Protein AF-A0A7J4RCF7-F1 (afdb_monomer_lite)

pLDDT: mean 88.3, std 6.0, range [66.06, 94.81]

Sequence (48 aa):
MRIKDISKENRPRERFQKLGASALSDAELLAIILQKGTKEENVIDMSN

Structure (mmCIF, N/CA/C/O backbone):
data_AF-A0A7J4RCF7-F1
#
_entry.id   AF-A0A7J4RCF7-F1
#
loop_
_atom_site.group_PDB
_atom_site.id
_atom_site.type_symbol
_atom_site.label_atom_id
_atom_site.la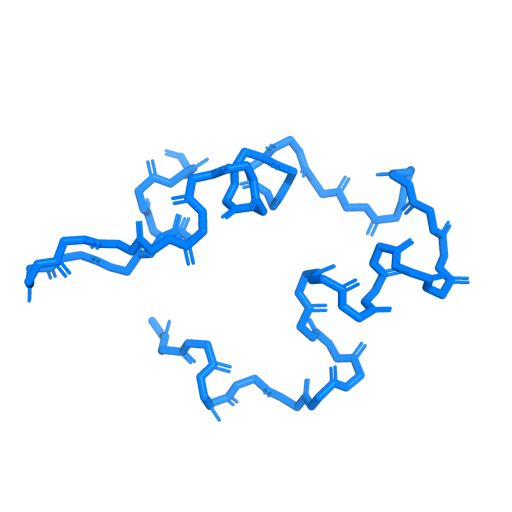bel_alt_id
_atom_site.label_comp_id
_atom_site.label_asym_id
_atom_site.label_entity_id
_atom_site.label_seq_id
_atom_site.pdbx_PDB_ins_code
_atom_site.Cartn_x
_atom_site.Cartn_y
_atom_site.Cartn_z
_atom_site.occupancy
_atom_site.B_iso_or_equiv
_atom_site.auth_seq_id
_atom_site.auth_comp_id
_atom_site.auth_asym_id
_atom_site.auth_atom_id
_atom_site.pdbx_PDB_model_num
ATOM 1 N N . MET A 1 1 ? -13.246 -0.848 -0.500 1.00 66.06 1 MET A N 1
ATOM 2 C CA . MET A 1 1 ? -13.011 -2.264 -0.903 1.00 66.06 1 MET A CA 1
ATOM 3 C C . MET A 1 1 ? -11.896 -2.814 -0.020 1.00 66.06 1 MET A C 1
ATOM 5 O O . MET A 1 1 ? -10.906 -2.119 0.142 1.00 66.06 1 MET A O 1
ATOM 9 N N . ARG A 1 2 ? -12.019 -3.974 0.641 1.00 72.94 2 ARG A N 1
ATOM 10 C CA . ARG A 1 2 ? -10.957 -4.403 1.575 1.00 72.94 2 ARG A CA 1
ATOM 11 C C . ARG A 1 2 ? -9.825 -5.082 0.795 1.00 72.94 2 ARG A C 1
ATOM 13 O O . ARG A 1 2 ? -10.083 -5.779 -0.175 1.00 72.94 2 ARG A O 1
ATOM 20 N N . ILE A 1 3 ? -8.572 -4.972 1.254 1.00 75.19 3 ILE A N 1
ATOM 21 C CA . ILE A 1 3 ? -7.406 -5.613 0.591 1.00 75.19 3 ILE A CA 1
ATOM 22 C C . ILE A 1 3 ? -7.588 -7.129 0.399 1.00 75.19 3 ILE A C 1
ATOM 24 O O . ILE A 1 3 ? -7.070 -7.716 -0.549 1.00 75.19 3 ILE A O 1
ATOM 28 N N . LYS A 1 4 ? -8.351 -7.780 1.283 1.00 77.50 4 LYS A N 1
ATOM 29 C CA . LYS A 1 4 ? -8.691 -9.205 1.165 1.00 77.50 4 LYS A CA 1
ATOM 30 C C . LYS A 1 4 ? -9.564 -9.537 -0.053 1.00 77.50 4 LYS A C 1
ATOM 32 O O . LYS A 1 4 ? -9.510 -10.675 -0.501 1.00 77.50 4 LYS A O 1
ATOM 37 N N . ASP A 1 5 ? -10.298 -8.559 -0.576 1.00 83.94 5 ASP A N 1
ATOM 38 C CA . ASP A 1 5 ? -11.173 -8.693 -1.744 1.00 83.94 5 ASP A CA 1
ATOM 39 C C . ASP A 1 5 ? -10.378 -8.534 -3.059 1.00 83.94 5 ASP A C 1
ATOM 41 O O . ASP A 1 5 ? -10.890 -8.816 -4.137 1.00 83.94 5 ASP A O 1
ATOM 45 N N . ILE A 1 6 ? -9.111 -8.104 -2.975 1.00 84.38 6 ILE A N 1
ATOM 46 C CA . ILE A 1 6 ? -8.190 -7.982 -4.108 1.00 84.38 6 ILE A CA 1
ATOM 47 C C . ILE A 1 6 ? -7.449 -9.313 -4.291 1.00 84.38 6 ILE A C 1
ATOM 49 O O . ILE A 1 6 ? -6.832 -9.834 -3.345 1.00 84.38 6 ILE A O 1
ATOM 53 N N . SER A 1 7 ? -7.469 -9.842 -5.522 1.00 88.75 7 SER A N 1
ATOM 54 C CA . SER A 1 7 ? -6.648 -10.988 -5.936 1.00 88.75 7 SER A CA 1
ATOM 55 C C . SER A 1 7 ? -5.199 -10.774 -5.519 1.00 88.75 7 SER A C 1
ATOM 57 O O . SER A 1 7 ? -4.676 -9.672 -5.659 1.00 88.75 7 SER A O 1
ATOM 59 N N . LYS A 1 8 ? -4.525 -11.816 -5.016 1.00 86.44 8 LYS A N 1
ATOM 60 C CA . LYS A 1 8 ? -3.155 -11.691 -4.484 1.00 86.44 8 LYS A CA 1
ATOM 61 C C . LYS A 1 8 ? -2.206 -10.985 -5.456 1.00 86.44 8 LYS A C 1
ATOM 63 O O . LYS A 1 8 ? -1.470 -10.107 -5.036 1.00 86.44 8 LYS A O 1
ATOM 68 N N . GLU A 1 9 ? -2.289 -11.315 -6.740 1.00 87.94 9 GLU A N 1
ATOM 69 C CA . GLU A 1 9 ? -1.480 -10.714 -7.809 1.00 87.94 9 GLU A CA 1
ATOM 70 C C . GLU A 1 9 ? -1.710 -9.212 -8.017 1.00 87.94 9 GLU A C 1
ATOM 72 O O . GLU A 1 9 ? -0.817 -8.519 -8.492 1.00 87.94 9 GLU A O 1
ATOM 77 N N . ASN A 1 10 ? -2.887 -8.713 -7.638 1.00 87.25 10 ASN A N 1
ATOM 78 C CA . ASN A 1 10 ? -3.279 -7.316 -7.780 1.00 87.25 10 ASN A CA 1
ATOM 79 C C . ASN A 1 10 ? -3.079 -6.514 -6.492 1.00 87.25 10 ASN A C 1
ATOM 81 O O . ASN A 1 10 ? -3.319 -5.310 -6.486 1.00 87.25 10 ASN A O 1
ATOM 85 N N . ARG A 1 11 ? -2.656 -7.148 -5.390 1.00 90.12 11 ARG A N 1
ATOM 86 C CA . ARG A 1 11 ? -2.403 -6.426 -4.141 1.00 90.12 11 ARG A CA 1
ATOM 87 C C . ARG A 1 11 ? -1.211 -5.490 -4.325 1.00 90.12 11 ARG A C 1
ATOM 89 O O . ARG A 1 11 ? -0.207 -5.931 -4.885 1.00 90.12 11 ARG A O 1
ATOM 96 N N . PRO A 1 12 ? -1.261 -4.261 -3.781 1.00 90.69 12 PRO A N 1
ATOM 97 C CA . PRO A 1 12 ? -0.180 -3.290 -3.933 1.00 90.69 12 PRO A CA 1
ATOM 98 C C . PRO A 1 12 ? 1.201 -3.861 -3.582 1.00 90.69 12 PRO A C 1
ATOM 100 O O . PRO A 1 12 ? 2.130 -3.757 -4.371 1.00 90.69 12 PRO A O 1
ATOM 103 N N . ARG A 1 13 ? 1.341 -4.575 -2.455 1.00 91.56 13 ARG A N 1
ATOM 104 C CA . ARG A 1 13 ? 2.627 -5.184 -2.055 1.00 91.56 13 ARG A CA 1
ATOM 105 C C . ARG A 1 13 ? 3.156 -6.213 -3.051 1.00 91.56 13 ARG A C 1
ATOM 107 O O . ARG A 1 13 ? 4.342 -6.208 -3.363 1.00 91.56 13 ARG A O 1
ATOM 114 N N . GLU A 1 14 ? 2.278 -7.052 -3.579 1.00 93.88 14 GLU A N 1
ATOM 115 C CA . GLU A 1 14 ? 2.669 -8.154 -4.458 1.00 93.88 14 GLU A CA 1
ATOM 116 C C . GLU A 1 14 ? 2.998 -7.617 -5.853 1.00 93.88 14 GLU A C 1
ATOM 118 O O . GLU A 1 14 ? 3.977 -8.034 -6.474 1.00 93.88 14 GLU A O 1
ATOM 123 N N . ARG A 1 15 ? 2.245 -6.608 -6.305 1.00 93.75 15 ARG A N 1
ATOM 124 C CA . ARG A 1 15 ? 2.578 -5.829 -7.500 1.00 93.75 15 ARG A CA 1
ATOM 125 C C . ARG A 1 15 ? 3.914 -5.116 -7.349 1.00 93.75 15 ARG A C 1
ATOM 127 O O . ARG A 1 15 ? 4.727 -5.198 -8.262 1.00 93.75 15 ARG A O 1
ATOM 134 N N . PHE A 1 16 ? 4.170 -4.483 -6.206 1.00 93.62 16 PHE A N 1
ATOM 135 C CA . PHE A 1 16 ? 5.432 -3.797 -5.929 1.00 93.62 16 PHE A CA 1
ATOM 136 C C . PHE A 1 16 ? 6.619 -4.763 -5.976 1.00 93.62 16 PHE A C 1
ATOM 138 O O . PHE A 1 16 ? 7.628 -4.461 -6.604 1.00 93.62 16 PHE A O 1
ATOM 145 N N . GLN A 1 17 ? 6.486 -5.954 -5.386 1.00 93.19 17 GLN A N 1
ATOM 146 C CA . GLN A 1 17 ? 7.529 -6.983 -5.442 1.00 93.19 17 GLN A CA 1
ATOM 147 C C . GLN A 1 17 ? 7.793 -7.490 -6.866 1.00 93.19 17 GLN A C 1
ATOM 149 O O . GLN A 1 17 ? 8.939 -7.764 -7.211 1.00 93.19 17 GLN A O 1
ATOM 154 N N . LYS A 1 18 ? 6.748 -7.631 -7.690 1.00 94.56 18 LYS A N 1
ATOM 155 C CA . LYS A 1 18 ? 6.860 -8.199 -9.042 1.00 94.56 18 LYS A CA 1
ATOM 156 C C . LYS A 1 18 ? 7.299 -7.181 -10.096 1.00 94.56 18 LYS A C 1
ATOM 158 O O . LYS A 1 18 ? 8.037 -7.535 -11.009 1.00 94.56 18 LYS A O 1
ATOM 163 N N . LEU A 1 19 ? 6.784 -5.958 -10.015 1.00 94.81 19 LEU A N 1
ATOM 164 C CA . LEU A 1 19 ? 6.872 -4.948 -11.074 1.00 94.81 19 LEU A CA 1
ATOM 165 C C . LEU A 1 19 ? 7.637 -3.686 -10.644 1.00 94.81 19 LEU A C 1
ATOM 167 O O . LEU A 1 19 ? 7.977 -2.869 -11.494 1.00 94.81 19 LEU A O 1
ATOM 171 N N . GLY A 1 20 ? 7.931 -3.531 -9.350 1.00 93.75 20 GLY A N 1
ATOM 172 C CA . GLY A 1 20 ? 8.592 -2.351 -8.796 1.00 93.75 20 GLY A CA 1
ATOM 173 C C . GLY A 1 20 ? 7.653 -1.163 -8.576 1.00 93.75 20 GLY A C 1
ATOM 174 O O . GLY A 1 20 ? 6.460 -1.212 -8.873 1.00 93.75 20 GLY A O 1
ATOM 175 N N . ALA A 1 21 ? 8.212 -0.074 -8.040 1.00 93.75 21 ALA A N 1
ATOM 176 C CA . ALA A 1 21 ? 7.463 1.125 -7.652 1.00 93.75 21 ALA A CA 1
ATOM 177 C C . ALA A 1 21 ? 6.729 1.802 -8.820 1.00 93.75 21 ALA A C 1
ATOM 179 O O . ALA A 1 21 ? 5.645 2.338 -8.633 1.00 93.75 21 ALA A O 1
ATOM 180 N N . SER A 1 22 ? 7.298 1.747 -10.026 1.00 94.75 22 SER A N 1
ATOM 181 C CA . SER A 1 22 ? 6.747 2.387 -11.228 1.00 94.75 22 SER A CA 1
ATOM 182 C C . SER A 1 22 ? 5.418 1.791 -11.702 1.00 94.75 22 SER A C 1
ATOM 184 O O . SER A 1 22 ? 4.746 2.390 -12.535 1.00 94.75 22 SER A O 1
ATOM 186 N N . ALA A 1 23 ? 5.035 0.616 -11.200 1.00 92.75 23 ALA A N 1
ATOM 187 C CA . ALA A 1 23 ? 3.786 -0.050 -11.554 1.00 92.75 23 ALA A CA 1
ATOM 188 C C . ALA A 1 23 ? 2.615 0.290 -10.616 1.00 92.75 23 ALA A C 1
ATOM 190 O O . ALA A 1 23 ? 1.554 -0.338 -10.721 1.00 92.75 23 ALA A O 1
ATOM 191 N N . LEU A 1 24 ? 2.823 1.212 -9.674 1.00 93.50 24 LEU A N 1
ATOM 192 C CA . LEU A 1 24 ? 1.869 1.607 -8.647 1.00 93.50 24 LEU A CA 1
ATOM 193 C C . LEU A 1 24 ? 1.623 3.112 -8.708 1.00 93.50 24 LEU A C 1
ATOM 195 O O . LEU A 1 24 ? 2.500 3.873 -9.114 1.00 93.50 24 LEU A O 1
ATOM 199 N N . SER A 1 25 ? 0.436 3.535 -8.283 1.00 93.38 25 SER A N 1
ATOM 200 C CA . SER A 1 25 ? 0.166 4.953 -8.049 1.00 93.38 25 SER A CA 1
ATOM 201 C C . SER A 1 25 ? 0.811 5.442 -6.749 1.00 93.38 25 SER A C 1
ATOM 203 O O . SER A 1 25 ? 1.108 4.652 -5.849 1.00 93.38 25 SER A O 1
ATOM 205 N N . ASP A 1 26 ? 0.960 6.760 -6.605 1.00 93.12 26 ASP A N 1
ATOM 206 C CA . ASP A 1 26 ? 1.440 7.377 -5.362 1.00 93.12 26 ASP A CA 1
ATOM 207 C C . ASP A 1 26 ? 0.574 6.981 -4.155 1.00 93.12 26 ASP A C 1
ATOM 209 O O . ASP A 1 26 ? 1.098 6.679 -3.083 1.00 93.12 26 ASP A O 1
ATOM 213 N N . ALA A 1 27 ? -0.745 6.882 -4.356 1.00 91.50 27 ALA A N 1
ATOM 214 C CA . ALA A 1 27 ? -1.695 6.401 -3.357 1.00 91.50 27 ALA A CA 1
ATOM 215 C C . ALA A 1 27 ? -1.412 4.950 -2.939 1.00 91.50 27 ALA A C 1
ATOM 217 O O . ALA A 1 27 ? -1.426 4.615 -1.756 1.00 91.50 27 ALA A O 1
ATOM 218 N N . GLU A 1 28 ? -1.110 4.065 -3.890 1.00 91.00 28 GLU A N 1
ATOM 219 C CA . GLU A 1 28 ? -0.764 2.678 -3.581 1.00 91.00 28 GLU A CA 1
ATOM 220 C C . GLU A 1 28 ? 0.596 2.565 -2.874 1.00 91.00 28 GLU A C 1
ATOM 222 O O . GLU A 1 28 ? 0.748 1.750 -1.960 1.00 91.00 28 GLU A O 1
ATOM 227 N N . LEU A 1 29 ? 1.575 3.391 -3.253 1.00 93.50 29 LEU A N 1
ATOM 228 C CA . LEU A 1 29 ? 2.872 3.465 -2.578 1.00 93.50 29 LEU A CA 1
ATOM 229 C C . LEU A 1 29 ? 2.713 3.952 -1.133 1.00 93.50 29 LEU A C 1
ATOM 231 O O . LEU A 1 29 ? 3.242 3.327 -0.209 1.00 93.50 29 LEU A O 1
ATOM 235 N N . LEU A 1 30 ? 1.924 5.006 -0.918 1.00 92.31 30 LEU A N 1
ATOM 236 C CA . LEU A 1 30 ? 1.586 5.500 0.413 1.00 92.31 30 LEU A CA 1
ATOM 237 C C . LEU A 1 30 ? 0.845 4.430 1.226 1.00 92.31 30 LEU A C 1
ATOM 239 O O . LEU A 1 30 ? 1.198 4.171 2.378 1.00 92.31 30 LEU A O 1
ATOM 243 N N . ALA A 1 31 ? -0.096 3.716 0.609 1.00 92.31 31 ALA A N 1
ATOM 244 C CA . ALA A 1 31 ? -0.824 2.635 1.259 1.00 92.31 31 ALA A CA 1
ATOM 245 C C . ALA A 1 31 ? 0.089 1.471 1.692 1.00 92.31 31 ALA A C 1
ATOM 247 O O . ALA A 1 31 ? -0.132 0.852 2.741 1.00 92.31 31 ALA A O 1
ATOM 248 N N . ILE A 1 32 ? 1.148 1.173 0.927 1.00 91.69 32 ILE A N 1
ATOM 249 C CA . ILE A 1 32 ? 2.172 0.190 1.315 1.00 91.69 32 ILE A CA 1
ATOM 250 C C . ILE A 1 32 ? 2.931 0.659 2.558 1.00 91.69 32 ILE A C 1
ATOM 252 O O . ILE A 1 32 ? 3.131 -0.155 3.469 1.00 91.69 32 ILE A O 1
ATOM 256 N N . ILE A 1 33 ? 3.318 1.939 2.605 1.00 91.62 33 ILE A N 1
ATOM 257 C CA . ILE A 1 33 ? 4.047 2.552 3.727 1.00 91.62 33 ILE A CA 1
ATOM 258 C C . ILE A 1 33 ? 3.190 2.562 4.996 1.00 91.62 33 ILE A C 1
ATOM 260 O O . ILE A 1 33 ? 3.675 2.189 6.062 1.00 91.62 33 ILE A O 1
ATOM 264 N N . LEU A 1 34 ? 1.912 2.929 4.882 1.00 90.62 34 LEU A N 1
ATOM 265 C CA . LEU A 1 34 ? 0.976 2.990 6.009 1.00 90.62 34 LEU A CA 1
ATOM 266 C C . LEU A 1 34 ? 0.598 1.604 6.548 1.00 90.62 34 LEU A C 1
ATOM 268 O O . LEU A 1 34 ? 0.279 1.461 7.726 1.00 90.62 34 LEU A O 1
ATOM 272 N N . GLN A 1 35 ? 0.676 0.563 5.712 1.00 86.38 35 GLN A N 1
ATOM 273 C CA . GLN A 1 35 ? 0.444 -0.857 6.018 1.00 86.38 35 GLN A CA 1
ATOM 274 C C . GLN A 1 35 ?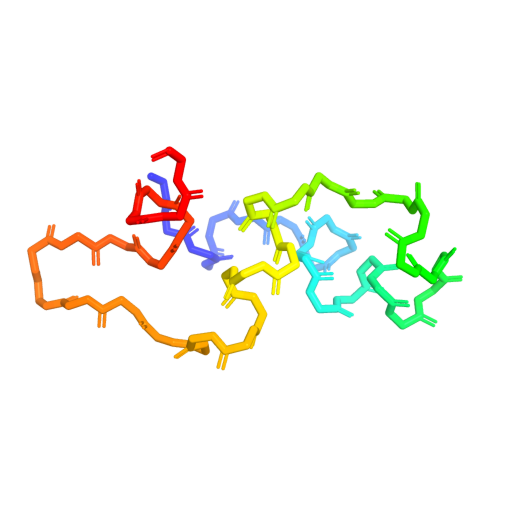 -0.973 -1.256 6.455 1.00 86.38 35 GLN A C 1
ATOM 276 O O . GLN A 1 35 ? -1.402 -2.371 6.1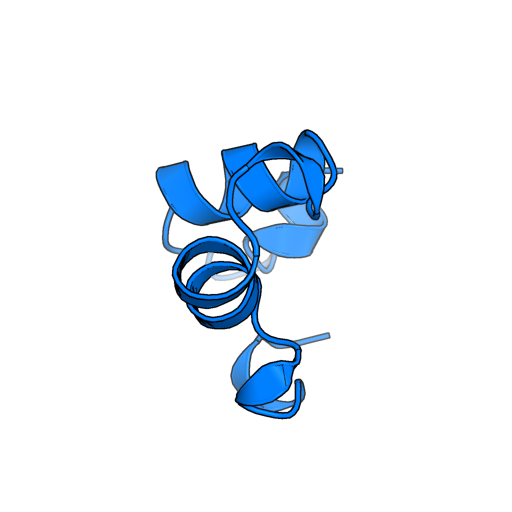43 1.00 86.38 35 GLN A O 1
ATOM 281 N N . LYS A 1 36 ? -1.674 -0.417 7.220 1.00 85.75 36 LYS A N 1
ATOM 282 C CA . LYS A 1 36 ? -3.003 -0.668 7.781 1.00 85.75 36 LYS A CA 1
ATOM 283 C C . LYS A 1 36 ? -3.838 0.607 7.737 1.00 85.75 36 LYS A C 1
ATOM 285 O O . LYS A 1 36 ? -3.314 1.702 7.889 1.00 85.75 36 LYS A O 1
ATOM 290 N N . GLY A 1 37 ? -5.140 0.424 7.539 1.00 86.06 37 GLY A N 1
ATOM 291 C CA . GLY A 1 37 ? -6.117 1.500 7.663 1.00 86.06 37 GLY A CA 1
ATOM 292 C C . GLY A 1 37 ? -6.567 1.663 9.111 1.00 86.06 37 GLY A C 1
ATOM 293 O O . GLY A 1 37 ? -6.045 1.008 10.021 1.00 86.06 37 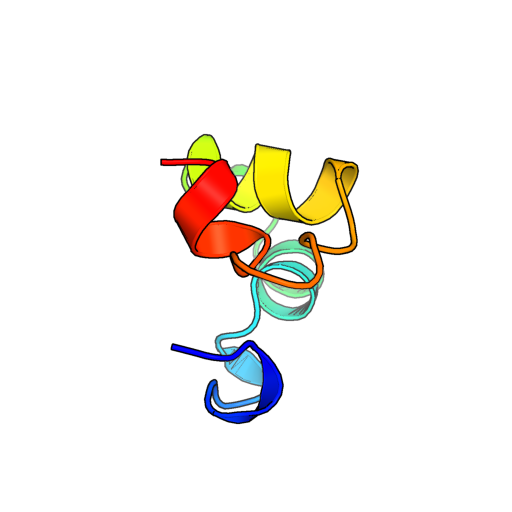GLY A O 1
ATOM 294 N N . THR A 1 38 ? -7.577 2.495 9.316 1.00 87.56 38 THR A N 1
ATOM 295 C CA . THR A 1 38 ? -8.248 2.639 10.607 1.00 87.56 38 THR A CA 1
ATOM 296 C C . THR A 1 38 ? -9.379 1.613 10.759 1.00 87.56 38 THR A C 1
ATOM 298 O O . THR A 1 38 ? -9.553 0.698 9.950 1.00 87.56 38 THR A O 1
ATOM 301 N N . LYS A 1 39 ? -10.150 1.722 11.849 1.00 84.25 39 LYS A N 1
ATOM 302 C CA . LYS A 1 39 ? -11.381 0.937 12.024 1.00 84.25 39 LYS A CA 1
ATOM 303 C C . LYS A 1 39 ? -12.478 1.350 11.038 1.00 84.25 39 LYS A C 1
ATOM 305 O O . LYS A 1 39 ? -13.329 0.520 10.730 1.00 84.25 39 LYS A O 1
ATOM 310 N N . GLU A 1 40 ? -12.453 2.600 10.584 1.00 86.75 40 GLU A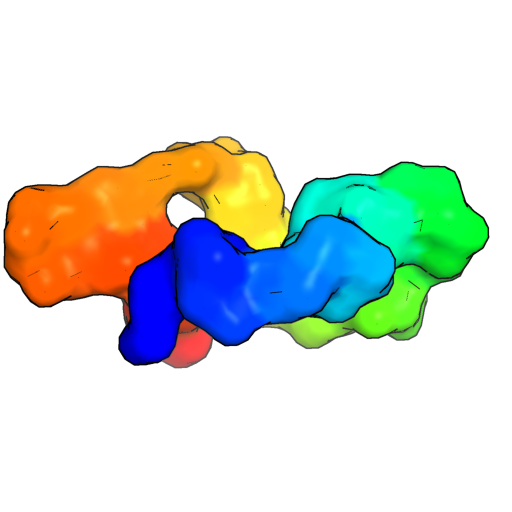 N 1
ATOM 311 C CA . GLU A 1 40 ? -13.499 3.196 9.750 1.00 86.75 40 GLU A CA 1
ATOM 312 C C . GLU A 1 40 ? -13.132 3.155 8.265 1.00 86.75 40 GLU A C 1
ATOM 314 O O . GLU A 1 40 ? -13.988 2.874 7.431 1.00 86.75 40 GLU A O 1
ATOM 319 N N . GLU A 1 41 ? -11.848 3.317 7.942 1.00 84.12 41 GLU A N 1
ATOM 320 C CA . GLU A 1 41 ? -11.367 3.419 6.566 1.00 84.12 41 GLU A CA 1
ATOM 321 C C . GLU A 1 41 ? -10.254 2.419 6.271 1.00 84.12 41 GLU A C 1
ATOM 323 O O . GLU A 1 41 ? -9.411 2.094 7.112 1.00 84.12 41 GLU A O 1
ATOM 328 N N . ASN A 1 42 ? -10.235 1.916 5.038 1.00 88.00 42 ASN A N 1
ATOM 329 C CA . ASN A 1 42 ? -9.161 1.042 4.597 1.00 88.00 42 ASN A CA 1
ATOM 330 C C . ASN A 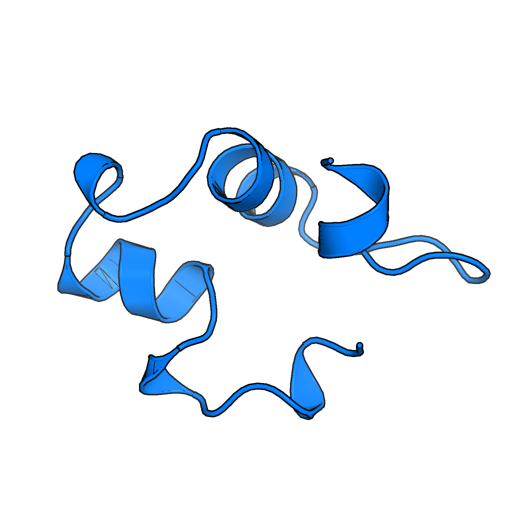1 42 ? -7.954 1.871 4.125 1.00 88.00 42 ASN A C 1
ATOM 332 O O . ASN A 1 42 ? -8.099 3.007 3.692 1.00 88.00 42 ASN A O 1
ATOM 336 N N . VAL A 1 43 ? -6.757 1.284 4.186 1.00 88.56 43 VAL A N 1
ATOM 337 C CA . VAL A 1 43 ? -5.503 1.998 3.885 1.00 88.56 43 VAL A CA 1
ATOM 338 C C . VAL A 1 43 ? -5.430 2.545 2.455 1.00 88.56 43 VAL A C 1
ATOM 340 O O . VAL A 1 43 ? -4.770 3.549 2.231 1.00 88.56 43 VAL A O 1
ATOM 343 N N . ILE A 1 44 ? -6.101 1.902 1.495 1.00 86.56 44 ILE A N 1
ATOM 344 C CA . ILE A 1 44 ? -6.161 2.373 0.107 1.00 86.56 44 ILE A CA 1
ATOM 345 C C . ILE A 1 44 ? -7.075 3.598 0.026 1.00 86.56 44 ILE A C 1
ATOM 347 O O . ILE A 1 44 ? -6.689 4.587 -0.583 1.00 86.56 44 ILE A O 1
ATOM 351 N N . ASP A 1 45 ? -8.241 3.566 0.679 1.00 88.06 45 ASP A N 1
ATOM 352 C CA . ASP A 1 45 ? -9.168 4.709 0.711 1.00 88.06 45 ASP A CA 1
ATOM 353 C C . ASP A 1 45 ? -8.520 5.926 1.396 1.00 88.06 45 ASP A C 1
ATOM 355 O O . ASP A 1 45 ? -8.627 7.030 0.884 1.00 88.06 45 ASP A O 1
ATOM 359 N N . MET A 1 46 ? -7.772 5.715 2.488 1.00 84.75 46 MET A N 1
ATOM 360 C CA . MET A 1 46 ? -7.043 6.778 3.201 1.00 84.75 46 MET A CA 1
ATOM 361 C C . MET A 1 46 ? -5.882 7.396 2.409 1.00 84.75 46 MET A C 1
ATOM 363 O O . MET A 1 46 ? -5.367 8.438 2.805 1.00 84.75 46 MET A O 1
ATOM 367 N N . SER A 1 47 ? -5.398 6.708 1.373 1.00 86.19 47 SER A N 1
ATOM 368 C CA . SER A 1 47 ? -4.219 7.132 0.609 1.00 86.19 47 SER A CA 1
ATOM 369 C C . SER A 1 47 ? -4.575 7.815 -0.715 1.00 86.19 47 SER A C 1
ATOM 371 O O . SER A 1 47 ? -3.657 8.147 -1.461 1.00 86.19 47 SER A O 1
ATOM 373 N N . ASN A 1 48 ? -5.868 7.982 -1.022 1.00 79.38 48 ASN A N 1
ATOM 374 C CA . ASN A 1 48 ? -6.363 8.674 -2.219 1.00 79.38 48 ASN A CA 1
ATOM 375 C C . ASN A 1 48 ? -6.599 10.169 -1.989 1.00 79.38 48 ASN A C 1
ATOM 377 O O . ASN A 1 48 ? -6.876 10.562 -0.835 1.00 79.38 48 ASN A O 1
#

Foldseek 3Di:
DALVVDDPCRQLVNCCVPPNPVSDDQLSVQLVVVVADDPVDGSSRVSD

Secondary structure (DSSP, 8-state):
--GGGS-GGGSHHHHHHHH-GGGS-HHHHHHHHH----SSS-TTGGG-

Radius of gyration: 10.17 Å; chains: 1; bounding box: 22×20×24 Å